Protein AF-A0A2P6RZQ3-F1 (afdb_monomer_lite)

Sequence (105 aa):
MLPHGVINAVAHAVRCPFKQCQYPNCRLVYALLLHGSRCQVRVPGGCLLCKKMWLLLYHHALSCKEDECYVPRCRDIREKMRKRLQAERDDEIHNKAAVRAAPGA

Organism: Rosa chinensis (NCBI:txid74649)

Structure (mmCIF, N/CA/C/O backbone):
data_AF-A0A2P6RZQ3-F1
#
_entry.id   AF-A0A2P6RZQ3-F1
#
loop_
_atom_site.group_PDB
_atom_site.id
_atom_site.type_symbol
_atom_site.label_atom_id
_atom_site.label_alt_id
_atom_site.label_comp_id
_atom_site.label_asym_id
_atom_site.label_entity_id
_atom_site.label_seq_id
_atom_site.pdbx_PDB_ins_code
_atom_site.Cartn_x
_atom_site.Cartn_y
_atom_site.Cartn_z
_atom_site.occupancy
_atom_site.B_iso_or_equiv
_atom_site.auth_seq_id
_atom_site.auth_comp_id
_atom_site.auth_asym_id
_atom_site.auth_atom_id
_atom_site.pdbx_PDB_model_num
ATOM 1 N N . MET A 1 1 ? -2.002 16.259 -1.731 1.00 43.56 1 MET A N 1
ATOM 2 C CA . MET A 1 1 ? -0.965 15.774 -0.798 1.00 43.56 1 MET A CA 1
ATOM 3 C C . MET A 1 1 ? -1.660 14.946 0.272 1.00 43.56 1 MET A C 1
ATOM 5 O O . MET A 1 1 ? -2.450 15.499 1.023 1.00 43.56 1 MET A O 1
ATOM 9 N N . LEU A 1 2 ? -1.501 13.621 0.265 1.00 51.94 2 LEU A N 1
ATOM 10 C CA . LEU A 1 2 ? -2.041 12.787 1.344 1.00 51.94 2 LEU A CA 1
ATOM 11 C C . LEU A 1 2 ? -1.204 13.055 2.605 1.00 51.94 2 LEU A C 1
ATOM 13 O O . LEU A 1 2 ? 0.021 12.997 2.507 1.00 51.94 2 LEU A O 1
ATOM 17 N N . PRO A 1 3 ? -1.808 13.369 3.763 1.00 59.78 3 PRO A N 1
ATOM 18 C CA . PRO A 1 3 ? -1.042 13.635 4.973 1.00 59.78 3 PRO A CA 1
ATOM 19 C C . PRO A 1 3 ? -0.204 12.403 5.339 1.00 59.78 3 PRO A C 1
ATOM 21 O O . PRO A 1 3 ? -0.732 11.291 5.395 1.00 59.78 3 PRO A O 1
ATOM 24 N N . HIS A 1 4 ? 1.097 12.595 5.591 1.00 61.22 4 HIS A N 1
ATOM 25 C CA . HIS A 1 4 ? 2.064 11.519 5.873 1.00 61.22 4 HIS A CA 1
ATOM 26 C C . HIS A 1 4 ? 1.601 10.552 6.982 1.00 61.22 4 HIS A C 1
ATOM 28 O O . HIS A 1 4 ? 1.933 9.368 6.952 1.00 61.22 4 HIS A O 1
ATOM 34 N N . GLY A 1 5 ? 0.748 11.016 7.903 1.00 67.56 5 GLY A N 1
ATOM 35 C CA . GLY A 1 5 ? 0.137 10.180 8.939 1.00 67.56 5 GLY A CA 1
ATOM 36 C C . GLY A 1 5 ? -0.709 9.007 8.418 1.00 67.56 5 GLY A C 1
ATOM 37 O O . GLY A 1 5 ? -0.855 8.015 9.124 1.00 67.56 5 GLY A O 1
ATOM 38 N N . VAL A 1 6 ? -1.245 9.063 7.191 1.00 73.19 6 VAL A N 1
ATOM 39 C CA . VAL A 1 6 ? -2.058 7.970 6.615 1.00 73.19 6 VAL A CA 1
ATOM 40 C C . VAL A 1 6 ? -1.183 6.808 6.131 1.00 73.19 6 VAL A C 1
ATOM 42 O O . VAL A 1 6 ? -1.578 5.653 6.256 1.00 73.19 6 VAL A O 1
ATOM 45 N N . ILE A 1 7 ? 0.016 7.087 5.612 1.00 75.81 7 ILE A N 1
ATOM 46 C CA . ILE A 1 7 ? 0.936 6.049 5.114 1.00 75.81 7 ILE A CA 1
ATOM 47 C C . ILE A 1 7 ? 1.514 5.246 6.288 1.00 75.81 7 ILE A C 1
ATOM 49 O O . ILE A 1 7 ? 1.570 4.018 6.230 1.00 75.81 7 ILE A O 1
ATOM 53 N N . ASN A 1 8 ? 1.847 5.915 7.396 1.00 77.69 8 ASN A N 1
ATOM 54 C CA . ASN A 1 8 ? 2.358 5.258 8.606 1.00 77.69 8 ASN A CA 1
ATOM 55 C C . ASN A 1 8 ? 1.330 4.305 9.241 1.00 77.69 8 ASN A C 1
ATOM 57 O O . ASN A 1 8 ? 1.696 3.301 9.853 1.00 77.69 8 ASN A O 1
ATOM 61 N N . ALA A 1 9 ? 0.036 4.564 9.028 1.00 85.00 9 ALA A N 1
ATOM 62 C CA . ALA A 1 9 ? -1.034 3.705 9.514 1.00 85.00 9 ALA A CA 1
ATOM 63 C C . ALA A 1 9 ? -1.128 2.357 8.776 1.00 85.00 9 ALA A C 1
ATOM 65 O O . ALA A 1 9 ? -1.787 1.460 9.289 1.00 85.00 9 ALA A O 1
ATOM 66 N N . VAL A 1 10 ? -0.476 2.168 7.619 1.00 90.75 10 VAL A N 1
ATOM 67 C CA . VAL A 1 10 ? -0.565 0.924 6.826 1.00 90.75 10 VAL A CA 1
ATOM 68 C C . VAL A 1 10 ? -0.051 -0.288 7.605 1.00 90.75 10 VAL A C 1
ATOM 70 O O . VAL A 1 10 ? -0.778 -1.267 7.757 1.00 90.75 10 VAL A O 1
ATOM 73 N N . ALA A 1 11 ? 1.163 -0.218 8.158 1.00 89.75 11 ALA A N 1
ATOM 74 C CA . ALA A 1 11 ? 1.746 -1.328 8.916 1.00 89.75 11 ALA A CA 1
ATOM 75 C C . ALA A 1 11 ? 0.995 -1.604 10.232 1.00 89.75 11 ALA A C 1
ATOM 77 O O . ALA A 1 11 ? 0.886 -2.753 10.665 1.00 89.75 11 ALA A O 1
ATOM 78 N N . HIS A 1 12 ? 0.453 -0.552 10.854 1.00 92.06 12 HIS A N 1
ATOM 79 C CA . HIS A 1 12 ? -0.361 -0.670 12.060 1.00 92.06 12 HIS A CA 1
ATOM 80 C C . HIS A 1 12 ? -1.717 -1.329 11.763 1.00 92.06 12 HIS A C 1
ATOM 82 O O . HIS A 1 12 ? -2.094 -2.297 12.422 1.00 92.06 12 HIS A O 1
ATOM 88 N N . ALA A 1 13 ? -2.441 -0.835 10.755 1.00 92.62 13 ALA A N 1
ATOM 89 C CA . ALA A 1 13 ? -3.803 -1.252 10.430 1.00 92.62 13 ALA A CA 1
ATOM 90 C C . ALA A 1 13 ? -3.912 -2.747 10.101 1.00 92.62 13 ALA A C 1
ATOM 92 O O . ALA A 1 13 ? -4.910 -3.368 10.452 1.00 92.62 13 ALA A O 1
ATOM 93 N N . VAL A 1 14 ? -2.883 -3.339 9.485 1.00 90.25 14 VAL A N 1
ATOM 94 C CA . VAL A 1 14 ? -2.845 -4.774 9.144 1.00 90.25 14 VAL A CA 1
ATOM 95 C C . VAL A 1 14 ? -2.890 -5.678 10.385 1.00 90.25 14 VAL A C 1
ATOM 97 O O . VAL A 1 14 ? -3.404 -6.789 10.305 1.00 90.25 14 VAL A O 1
ATOM 100 N N . ARG A 1 15 ? -2.382 -5.215 11.535 1.00 90.81 15 ARG A N 1
ATOM 101 C CA . ARG A 1 15 ? -2.270 -6.009 12.776 1.00 90.81 15 ARG A CA 1
ATOM 102 C C . ARG A 1 15 ? -3.151 -5.491 13.915 1.00 90.81 15 ARG A C 1
ATOM 104 O O . ARG A 1 15 ? -3.062 -5.985 15.035 1.00 90.81 15 ARG A O 1
ATOM 111 N N . CYS A 1 16 ? -3.977 -4.479 13.662 1.00 92.62 16 CYS A N 1
ATOM 112 C CA . CYS A 1 16 ? -4.738 -3.816 14.712 1.00 92.62 16 CYS A CA 1
ATOM 113 C C . CYS A 1 16 ? -6.039 -4.577 15.049 1.00 92.62 16 CYS A C 1
ATOM 115 O O . CYS A 1 16 ? -6.866 -4.766 14.161 1.00 92.62 16 CYS A O 1
ATOM 117 N N . PRO A 1 17 ? -6.297 -4.942 16.323 1.00 85.94 17 PRO A N 1
ATOM 118 C CA . PRO A 1 17 ? -7.530 -5.628 16.735 1.00 85.94 17 PRO A CA 1
ATOM 119 C C . PRO A 1 17 ? -8.731 -4.689 16.989 1.00 85.94 17 PRO A C 1
ATOM 121 O O . PRO A 1 17 ? -9.754 -5.122 17.513 1.00 85.94 17 PRO A O 1
ATOM 124 N N . PHE A 1 18 ? -8.619 -3.396 16.666 1.00 82.62 18 PHE A N 1
ATOM 125 C CA . PHE A 1 18 ? -9.640 -2.334 16.773 1.00 82.62 18 PHE A CA 1
ATOM 126 C C . PHE A 1 18 ? -10.234 -1.986 18.143 1.00 82.62 18 PHE A C 1
ATOM 128 O O . PHE A 1 18 ? -10.670 -0.842 18.276 1.00 82.62 18 PHE A O 1
ATOM 135 N N . LYS A 1 19 ? -10.238 -2.879 19.147 1.00 80.94 19 LYS A N 1
ATOM 136 C CA . LYS A 1 19 ? -11.060 -2.745 20.372 1.00 80.94 19 LYS A CA 1
ATOM 137 C C . LYS A 1 19 ? -11.009 -1.367 21.052 1.00 80.94 19 LYS A C 1
ATOM 139 O O . LYS A 1 19 ? -12.040 -0.932 21.543 1.00 80.94 19 LYS A O 1
ATOM 144 N N . GLN A 1 20 ? -9.871 -0.664 21.029 1.00 85.44 20 GLN A N 1
ATOM 145 C CA . GLN A 1 20 ? -9.740 0.737 21.474 1.00 85.44 20 GLN A CA 1
ATOM 146 C C . GLN A 1 20 ? -8.663 1.497 20.671 1.00 85.44 20 GLN A C 1
ATOM 148 O O . GLN A 1 20 ? -7.868 2.259 21.216 1.00 85.44 20 GLN A O 1
ATOM 153 N N . CYS A 1 21 ? -8.568 1.248 19.359 1.00 90.69 21 CYS A N 1
ATOM 154 C CA . CYS A 1 21 ? -7.507 1.849 18.548 1.00 90.69 21 CYS A CA 1
ATOM 155 C C . CYS A 1 21 ? -7.689 3.371 18.406 1.00 90.69 21 CYS A C 1
ATOM 157 O O . CYS A 1 21 ? -8.670 3.830 17.817 1.00 90.69 21 CYS A O 1
ATOM 159 N N . GLN A 1 22 ? -6.703 4.130 18.893 1.00 89.75 22 GLN A N 1
ATOM 160 C CA . GLN A 1 22 ? -6.611 5.590 18.748 1.00 89.75 22 GLN A CA 1
ATOM 161 C C . GLN A 1 22 ? -5.605 6.015 17.668 1.00 89.75 22 GLN A C 1
ATOM 163 O O . GLN A 1 22 ? -5.390 7.205 17.449 1.00 89.75 22 GLN A O 1
ATOM 168 N N . TYR A 1 23 ? -4.983 5.055 16.975 1.00 87.81 23 TYR A N 1
ATOM 169 C CA . TYR A 1 23 ? -4.000 5.360 15.945 1.00 87.81 23 TYR A CA 1
ATOM 170 C C . TYR A 1 23 ? -4.679 6.109 14.782 1.00 87.81 23 TYR A C 1
ATOM 172 O O . TYR A 1 23 ? -5.647 5.586 14.205 1.00 87.81 23 TYR A O 1
ATOM 180 N N . PRO A 1 24 ? -4.195 7.310 14.406 1.00 87.69 24 PRO A N 1
ATOM 181 C CA . PRO A 1 24 ? -4.821 8.118 13.368 1.00 87.69 24 PRO A CA 1
ATOM 182 C C . PRO A 1 24 ? -4.991 7.337 12.066 1.00 87.69 24 PRO A C 1
ATOM 184 O O . PRO A 1 24 ? -4.074 6.669 11.598 1.00 87.69 24 PRO A O 1
ATOM 187 N N . ASN A 1 25 ? -6.171 7.427 11.455 1.00 89.38 25 ASN A N 1
ATOM 188 C CA . ASN A 1 25 ? -6.491 6.785 10.174 1.00 89.38 25 ASN A CA 1
ATOM 189 C C . ASN A 1 25 ? -6.447 5.243 10.150 1.00 89.38 25 ASN A C 1
ATOM 191 O O . ASN A 1 25 ? -6.686 4.672 9.088 1.00 89.38 25 ASN A O 1
ATOM 195 N N . CYS A 1 26 ? -6.231 4.546 11.275 1.00 91.88 26 CYS A N 1
ATOM 196 C CA . CYS A 1 26 ? -6.160 3.078 11.306 1.00 91.88 26 CYS A CA 1
ATOM 197 C C . CYS A 1 26 ? -7.404 2.411 10.693 1.00 91.88 26 CYS A C 1
ATOM 199 O O . CYS A 1 26 ? -7.287 1.609 9.767 1.00 91.88 26 CYS A O 1
ATOM 201 N N . ARG A 1 27 ? -8.605 2.807 11.139 1.00 91.25 27 ARG A N 1
ATOM 202 C CA . ARG A 1 27 ? -9.877 2.282 10.607 1.00 91.25 27 ARG A CA 1
ATOM 203 C C . ARG A 1 27 ? -10.046 2.549 9.112 1.00 91.25 27 ARG A C 1
ATOM 205 O O . ARG A 1 27 ? -10.470 1.664 8.375 1.00 91.25 27 ARG A O 1
ATOM 212 N N . LEU A 1 28 ? -9.691 3.755 8.666 1.00 91.69 28 LEU A N 1
ATOM 213 C CA . LEU A 1 28 ? -9.786 4.150 7.261 1.00 91.69 28 LEU A CA 1
ATOM 214 C C . LEU A 1 28 ? -8.861 3.298 6.384 1.00 91.69 28 LEU A C 1
ATOM 216 O O . LEU A 1 28 ? -9.284 2.776 5.355 1.00 91.69 28 LEU A O 1
ATOM 220 N N . VAL A 1 29 ? -7.603 3.143 6.798 1.00 93.31 29 VAL A N 1
ATOM 221 C CA . VAL A 1 29 ? -6.611 2.364 6.053 1.00 93.31 29 VAL A CA 1
ATOM 222 C C . VAL A 1 29 ? -6.973 0.884 6.046 1.00 93.31 29 VAL A C 1
ATOM 224 O O . VAL A 1 29 ? -6.922 0.259 4.988 1.00 93.31 29 VAL A O 1
ATOM 227 N N . TYR A 1 30 ? -7.431 0.334 7.172 1.00 93.38 30 TYR A N 1
ATOM 228 C CA . TYR A 1 30 ? -7.934 -1.036 7.214 1.00 93.38 30 TYR A CA 1
ATOM 229 C C . TYR A 1 30 ? -9.105 -1.252 6.251 1.00 93.38 30 TYR A C 1
ATOM 231 O O . TYR A 1 30 ? -9.105 -2.221 5.495 1.00 93.38 30 TYR A O 1
ATOM 239 N N . ALA A 1 31 ? -10.069 -0.326 6.215 1.00 93.19 31 ALA A N 1
ATOM 240 C CA . ALA A 1 31 ? -11.198 -0.407 5.293 1.00 93.19 31 ALA A CA 1
ATOM 241 C C . ALA A 1 31 ? -10.750 -0.408 3.820 1.00 93.19 31 ALA A C 1
ATOM 243 O O . ALA A 1 31 ? -11.295 -1.164 3.017 1.00 93.19 31 ALA A O 1
ATOM 244 N N . LEU A 1 32 ? -9.731 0.381 3.459 1.00 93.44 32 LEU A N 1
ATOM 245 C CA . LEU A 1 32 ? -9.155 0.381 2.108 1.00 93.44 32 LEU A CA 1
ATOM 246 C C . LEU A 1 32 ? -8.473 -0.951 1.765 1.00 93.44 32 LEU A C 1
ATOM 248 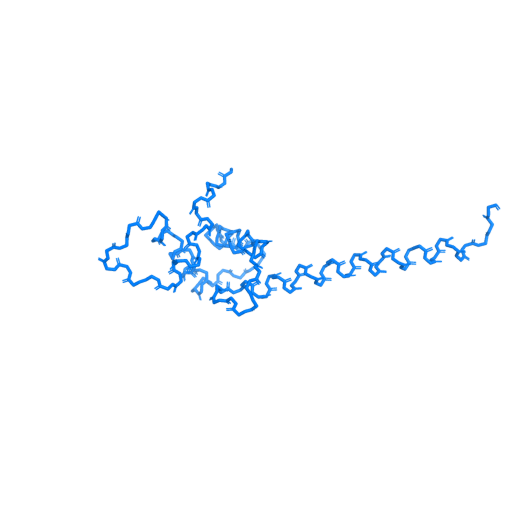O O . LEU A 1 32 ? -8.666 -1.461 0.661 1.00 93.44 32 LEU A O 1
ATOM 252 N N . LEU A 1 33 ? -7.716 -1.528 2.703 1.00 92.31 33 LEU A N 1
ATOM 253 C CA . LEU A 1 33 ? -7.058 -2.828 2.529 1.00 92.31 33 LEU A CA 1
ATOM 254 C C . LEU A 1 33 ? -8.079 -3.964 2.375 1.00 92.31 33 LEU A C 1
ATOM 256 O O . LEU A 1 33 ? -7.964 -4.786 1.465 1.00 92.31 33 LEU A O 1
ATOM 260 N N . LEU A 1 34 ? -9.111 -3.979 3.223 1.00 92.56 34 LEU A N 1
ATOM 261 C CA . LEU A 1 34 ? -10.203 -4.949 3.152 1.00 92.56 34 LEU A CA 1
ATOM 262 C C . LEU A 1 34 ? -11.012 -4.799 1.860 1.00 92.56 34 LEU A C 1
ATOM 264 O O . LEU A 1 34 ? -11.427 -5.789 1.262 1.00 92.56 34 LEU A O 1
ATOM 268 N N . HIS A 1 35 ? -11.232 -3.562 1.412 1.00 9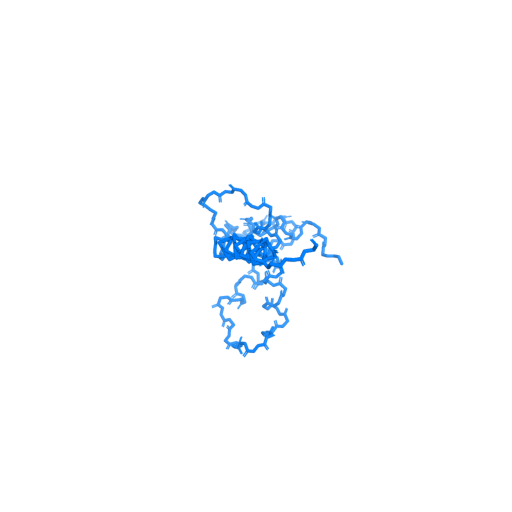3.62 35 HIS A N 1
ATOM 269 C CA . HIS A 1 35 ? -11.868 -3.314 0.130 1.00 93.62 35 HIS A CA 1
ATOM 270 C C . HIS A 1 35 ? -11.055 -3.946 -1.001 1.00 93.62 35 HIS A C 1
ATOM 272 O O . HIS A 1 35 ? -11.610 -4.710 -1.783 1.00 93.62 35 HIS A O 1
ATOM 278 N N . GLY A 1 36 ? -9.749 -3.681 -1.079 1.00 89.81 36 GLY A N 1
ATOM 279 C CA . GLY A 1 36 ? -8.918 -4.214 -2.157 1.00 89.81 36 GLY A CA 1
ATOM 280 C C . GLY A 1 36 ? -8.846 -5.740 -2.209 1.00 89.81 36 GLY A C 1
ATOM 281 O O . GLY A 1 36 ? -8.723 -6.281 -3.303 1.00 89.81 36 GLY A O 1
ATOM 282 N N . SER A 1 37 ? -8.977 -6.438 -1.074 1.00 88.69 37 SER A N 1
ATOM 283 C CA . SER A 1 37 ? -9.007 -7.910 -1.053 1.00 88.69 37 SER A CA 1
ATOM 284 C C . SER A 1 37 ? -10.330 -8.508 -1.542 1.00 88.69 37 SER A C 1
ATOM 286 O O . SER A 1 37 ? -10.349 -9.649 -1.997 1.00 88.69 37 SER A O 1
ATOM 288 N N . ARG A 1 38 ? -11.430 -7.748 -1.472 1.00 91.31 38 ARG A N 1
ATOM 289 C CA . ARG A 1 38 ? -12.780 -8.191 -1.869 1.00 91.31 38 ARG A CA 1
ATOM 290 C C . ARG A 1 38 ? -13.270 -7.567 -3.174 1.00 91.31 38 ARG A C 1
ATOM 292 O O . ARG A 1 38 ? -14.278 -8.004 -3.725 1.00 91.31 38 ARG A O 1
ATOM 299 N N . CYS A 1 39 ? -12.602 -6.524 -3.655 1.00 91.31 39 CYS A N 1
ATOM 300 C CA . CYS A 1 39 ? -13.036 -5.766 -4.815 1.00 91.31 39 CYS A CA 1
ATOM 301 C C . CYS A 1 39 ? -12.841 -6.574 -6.100 1.00 91.31 39 CYS A C 1
ATOM 303 O O . CYS A 1 39 ? -11.728 -6.954 -6.454 1.00 91.31 39 CYS A O 1
ATOM 305 N N . GLN A 1 40 ? -13.938 -6.794 -6.824 1.00 89.25 40 GLN A N 1
ATOM 306 C CA . GLN A 1 40 ? -13.953 -7.563 -8.072 1.00 89.25 40 GLN A CA 1
ATOM 307 C C . GLN A 1 40 ? -13.793 -6.690 -9.322 1.00 89.25 40 GLN A C 1
ATOM 309 O O . GLN A 1 40 ? -13.818 -7.206 -10.437 1.00 89.25 40 GLN A O 1
ATOM 314 N N . VAL A 1 41 ? -13.633 -5.371 -9.162 1.00 87.38 41 VAL A N 1
ATOM 315 C CA . VAL A 1 41 ? -13.434 -4.452 -10.288 1.00 87.38 41 VAL A CA 1
ATOM 316 C C . VAL A 1 41 ? -12.050 -4.708 -10.889 1.00 87.38 41 VAL A C 1
ATOM 318 O O . VAL A 1 41 ? -11.033 -4.219 -10.391 1.00 87.38 41 VAL A O 1
ATOM 321 N N . ARG A 1 42 ? -12.018 -5.518 -11.950 1.00 61.75 42 ARG A N 1
ATOM 322 C CA . ARG A 1 42 ? -10.819 -5.877 -12.716 1.00 61.75 42 ARG A CA 1
ATOM 323 C C . ARG A 1 42 ? -10.510 -4.745 -13.716 1.00 61.75 42 ARG A C 1
ATOM 325 O O . ARG A 1 42 ? -11.419 -4.282 -14.382 1.00 61.75 42 ARG A O 1
ATOM 332 N N . VAL A 1 43 ? -9.254 -4.276 -13.711 1.00 49.19 43 VAL A N 1
ATOM 333 C CA . VAL A 1 43 ? -8.514 -3.377 -14.651 1.00 49.19 43 VAL A CA 1
ATOM 334 C C . VAL A 1 43 ? -9.154 -2.990 -16.014 1.00 49.19 43 VAL A C 1
ATOM 336 O O . VAL A 1 43 ? -9.894 -3.787 -16.570 1.00 49.19 43 VAL A O 1
ATOM 339 N N . PRO A 1 44 ? -8.777 -1.846 -16.644 1.00 60.59 44 PRO A N 1
ATOM 340 C CA . PRO A 1 44 ? -7.730 -0.896 -16.264 1.00 60.59 44 PRO A CA 1
ATOM 341 C C . PRO A 1 44 ? -8.291 0.319 -15.514 1.00 60.59 44 PRO A C 1
ATOM 343 O O . PRO A 1 44 ? -9.370 0.828 -15.787 1.00 60.59 44 PRO A O 1
ATOM 346 N N . GLY A 1 45 ? -7.536 0.778 -14.517 1.00 67.19 45 GLY A N 1
ATOM 347 C CA . GLY A 1 45 ? -7.902 1.896 -13.648 1.00 67.19 45 GLY A CA 1
ATOM 348 C C . GLY A 1 45 ? -8.411 1.461 -12.275 1.00 67.19 45 GLY A C 1
ATOM 349 O O . GLY A 1 45 ? -8.026 2.074 -11.287 1.00 67.19 45 GLY A O 1
ATOM 350 N N . GLY A 1 46 ? -9.199 0.389 -12.170 1.00 80.44 46 GLY A N 1
ATOM 351 C CA . GLY A 1 46 ? -9.799 -0.023 -10.894 1.00 80.44 46 GLY A CA 1
ATOM 352 C C . GLY A 1 46 ? -10.738 1.042 -10.301 1.00 80.44 46 GLY A C 1
ATOM 353 O O . GLY A 1 46 ? -10.859 2.161 -10.808 1.00 80.44 46 GLY A O 1
ATOM 354 N N . CYS A 1 47 ? -11.428 0.714 -9.207 1.00 92.50 47 CYS A N 1
ATOM 355 C CA . CYS A 1 47 ? -12.288 1.694 -8.541 1.00 92.50 47 CYS A CA 1
ATOM 356 C C . CYS A 1 47 ? -11.467 2.725 -7.733 1.00 92.50 47 CYS A C 1
ATOM 358 O O . CYS A 1 47 ? -10.286 2.520 -7.431 1.00 92.50 47 CYS A O 1
ATOM 360 N N . LEU A 1 48 ? -12.102 3.831 -7.329 1.00 91.69 48 LEU A N 1
ATOM 361 C CA . LEU A 1 48 ? -11.444 4.913 -6.583 1.00 91.69 48 LEU A CA 1
ATOM 362 C C . LEU A 1 48 ? -10.823 4.452 -5.252 1.00 91.69 48 LEU A C 1
ATOM 364 O O . LEU A 1 48 ? -9.764 4.948 -4.869 1.00 91.69 48 LEU A O 1
ATOM 368 N N . LEU A 1 49 ? -11.447 3.499 -4.555 1.00 92.69 49 LEU A N 1
ATOM 369 C CA . LEU A 1 49 ? -10.927 2.970 -3.290 1.00 92.69 49 LEU A CA 1
ATOM 370 C C . LEU A 1 49 ? -9.687 2.101 -3.515 1.00 92.69 49 LEU A C 1
ATOM 372 O O . LEU A 1 49 ? -8.684 2.289 -2.828 1.00 92.69 49 LEU A O 1
ATOM 376 N N . CYS A 1 50 ? -9.704 1.234 -4.533 1.00 92.19 50 CYS A N 1
ATOM 377 C CA . CYS A 1 50 ? -8.520 0.485 -4.951 1.00 92.19 50 CYS A CA 1
ATOM 378 C C . CYS A 1 50 ? -7.369 1.424 -5.319 1.00 92.19 50 CYS A C 1
ATOM 380 O O . CYS A 1 50 ? -6.252 1.203 -4.866 1.00 92.19 50 CYS A O 1
ATOM 382 N N . LYS A 1 51 ? -7.624 2.500 -6.077 1.00 91.06 51 LYS A N 1
ATOM 383 C CA . LYS A 1 51 ? -6.595 3.501 -6.416 1.00 91.06 51 LYS A CA 1
ATOM 384 C C . LYS A 1 51 ? -5.964 4.118 -5.162 1.00 91.06 51 LYS A C 1
ATOM 386 O O . LYS A 1 51 ? -4.741 4.186 -5.068 1.00 91.06 51 LYS A O 1
ATOM 391 N N . LYS A 1 52 ? -6.780 4.515 -4.177 1.00 91.50 52 LYS A N 1
ATOM 392 C CA . LYS A 1 52 ? -6.295 5.054 -2.893 1.00 91.50 52 LYS A CA 1
ATOM 393 C C . LYS A 1 52 ? -5.480 4.024 -2.109 1.00 91.50 52 LYS A C 1
ATOM 395 O O . LYS A 1 52 ? -4.407 4.355 -1.616 1.00 91.50 52 LYS A O 1
ATOM 400 N N . MET A 1 53 ? -5.957 2.782 -2.026 1.00 92.50 53 MET A N 1
ATOM 401 C CA . MET A 1 53 ? -5.231 1.688 -1.379 1.00 92.50 53 MET A CA 1
ATOM 402 C C . MET A 1 53 ? -3.869 1.456 -2.044 1.00 92.50 53 MET A C 1
ATOM 404 O O . MET A 1 53 ? -2.850 1.429 -1.358 1.00 92.50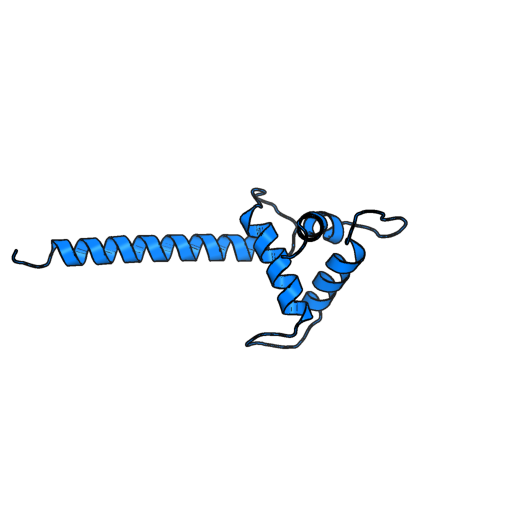 53 MET A O 1
ATOM 408 N N . TRP A 1 54 ? -3.836 1.321 -3.373 1.00 92.06 54 TRP A N 1
ATOM 409 C CA . TRP A 1 54 ? -2.597 1.099 -4.119 1.00 92.06 54 TRP A CA 1
ATOM 410 C C . TRP A 1 54 ? -1.596 2.232 -3.922 1.00 92.06 54 TRP A C 1
ATOM 412 O O . TRP A 1 54 ? -0.413 1.954 -3.759 1.00 92.06 54 TRP A O 1
ATOM 422 N N . LEU A 1 55 ? -2.059 3.483 -3.873 1.00 91.62 55 LEU A N 1
ATOM 423 C CA . LEU A 1 55 ? -1.201 4.632 -3.599 1.00 91.62 55 LEU A CA 1
ATOM 424 C C . LEU A 1 55 ? -0.548 4.538 -2.210 1.00 91.62 55 LEU A C 1
ATOM 426 O O . LEU A 1 55 ? 0.656 4.746 -2.083 1.00 91.62 55 LEU A O 1
ATOM 430 N N . LEU A 1 56 ? -1.312 4.163 -1.179 1.00 92.75 56 LEU A N 1
ATOM 431 C CA . LEU A 1 56 ? -0.777 3.960 0.172 1.00 92.75 56 LEU A CA 1
ATOM 432 C C . LEU A 1 56 ? 0.260 2.830 0.219 1.00 92.75 56 LEU A C 1
ATOM 434 O O . LEU A 1 56 ? 1.333 3.004 0.795 1.00 92.75 56 LEU A O 1
ATOM 438 N N . LEU A 1 57 ? -0.037 1.694 -0.420 1.00 93.81 57 LEU A N 1
ATOM 439 C CA . LEU A 1 57 ? 0.880 0.555 -0.500 1.00 93.81 57 LEU A CA 1
ATOM 440 C C . LEU A 1 57 ? 2.159 0.901 -1.272 1.00 93.81 57 LEU A C 1
ATOM 442 O O . LEU A 1 57 ? 3.245 0.488 -0.871 1.00 93.81 57 LEU A O 1
ATOM 446 N N . TYR A 1 58 ? 2.040 1.680 -2.349 1.00 93.44 58 TYR A N 1
ATOM 447 C CA . TYR A 1 58 ? 3.174 2.150 -3.138 1.00 93.44 58 TYR A CA 1
ATOM 448 C C . TYR A 1 58 ? 4.095 3.051 -2.314 1.00 93.44 58 TYR A C 1
ATOM 450 O O . TYR A 1 58 ? 5.296 2.804 -2.252 1.00 93.44 58 TYR A O 1
ATOM 458 N N . HIS A 1 59 ? 3.537 4.047 -1.620 1.00 93.31 59 HIS A N 1
ATOM 459 C CA . HIS A 1 59 ? 4.326 4.917 -0.750 1.00 93.31 59 HIS A CA 1
ATOM 460 C C . HIS A 1 59 ? 4.986 4.160 0.402 1.00 93.31 59 HIS A C 1
ATOM 462 O O . HIS A 1 59 ? 6.149 4.411 0.700 1.00 93.31 59 HIS A O 1
ATOM 468 N N . HIS A 1 60 ? 4.283 3.207 1.016 1.00 94.06 60 HIS A N 1
ATOM 469 C CA . HIS A 1 60 ? 4.895 2.338 2.014 1.00 94.06 60 HIS A CA 1
ATOM 470 C C . HIS A 1 60 ? 6.089 1.568 1.423 1.00 94.06 60 HIS A C 1
ATOM 472 O O . HIS A 1 60 ? 7.172 1.586 1.999 1.00 94.06 60 HIS A O 1
ATOM 478 N N . ALA A 1 61 ? 5.917 0.941 0.255 1.00 94.44 61 ALA A N 1
ATOM 479 C CA . ALA A 1 61 ? 6.965 0.168 -0.407 1.00 94.44 61 ALA A CA 1
ATOM 480 C C . ALA A 1 61 ? 8.211 1.004 -0.753 1.00 94.44 61 ALA A C 1
ATOM 482 O O . ALA A 1 61 ? 9.318 0.486 -0.631 1.00 94.44 61 ALA A O 1
ATOM 483 N N . LEU A 1 62 ? 8.047 2.282 -1.123 1.00 92.19 62 LEU A N 1
ATOM 484 C CA . LEU A 1 62 ? 9.165 3.196 -1.398 1.00 92.19 62 LEU A CA 1
ATOM 485 C C . LEU A 1 62 ? 10.090 3.401 -0.189 1.00 92.19 62 LEU A C 1
ATOM 487 O O . LEU A 1 62 ? 11.293 3.574 -0.360 1.00 92.19 62 LEU A O 1
ATOM 491 N N . SER A 1 63 ? 9.540 3.405 1.026 1.00 91.44 63 SER A N 1
ATOM 492 C CA . SER A 1 63 ? 10.304 3.643 2.259 1.00 91.44 63 SER A CA 1
ATOM 493 C C . SER A 1 63 ? 10.577 2.365 3.062 1.00 91.44 63 SER A C 1
ATOM 495 O O . SER A 1 63 ? 11.337 2.398 4.029 1.00 91.44 63 SER A O 1
ATOM 497 N N . CYS A 1 64 ? 9.966 1.238 2.685 1.00 92.88 64 CYS A N 1
ATOM 498 C CA . CYS A 1 64 ? 10.052 -0.021 3.415 1.00 92.88 64 CYS A CA 1
ATOM 499 C C . CYS A 1 64 ? 11.378 -0.753 3.157 1.00 92.88 64 CYS A C 1
ATOM 501 O O . CYS A 1 64 ? 11.651 -1.226 2.049 1.00 92.88 64 CYS A O 1
ATOM 503 N N . LYS A 1 65 ? 12.159 -0.926 4.229 1.00 90.19 65 LYS A N 1
ATOM 504 C CA . LYS A 1 65 ? 13.436 -1.659 4.240 1.00 90.19 65 LYS A CA 1
ATOM 505 C C . LYS A 1 65 ? 13.356 -3.032 4.920 1.00 90.19 65 LYS A C 1
ATOM 507 O O . LYS A 1 65 ? 14.363 -3.713 5.007 1.00 90.19 65 LYS A O 1
ATOM 512 N N . GLU A 1 66 ? 12.181 -3.437 5.403 1.00 91.62 66 GLU A N 1
ATOM 513 C CA . GLU A 1 66 ? 11.991 -4.745 6.045 1.00 91.62 66 GLU 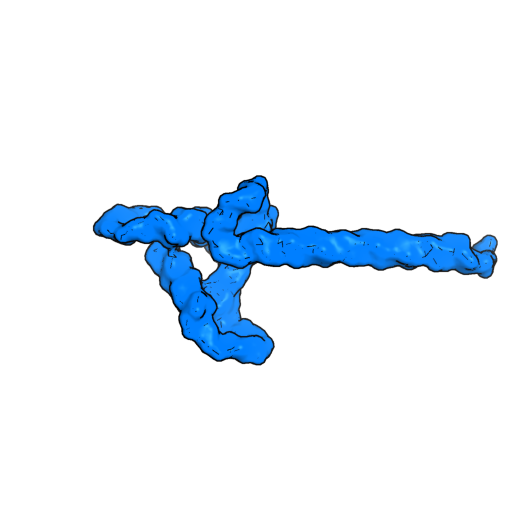A CA 1
ATOM 514 C C . GLU A 1 66 ? 12.010 -5.859 4.996 1.00 91.62 66 GLU A C 1
ATOM 516 O O . GLU A 1 66 ? 11.221 -5.820 4.048 1.00 91.62 66 GLU A O 1
ATOM 521 N N . ASP A 1 67 ? 12.865 -6.866 5.146 1.00 88.00 67 ASP A N 1
ATOM 522 C CA . ASP A 1 67 ? 12.895 -8.003 4.218 1.00 88.00 67 ASP A CA 1
ATOM 523 C C . ASP A 1 67 ? 11.597 -8.821 4.303 1.00 88.00 67 ASP A C 1
ATOM 525 O O . ASP A 1 67 ? 10.925 -9.042 3.290 1.00 88.00 67 ASP A O 1
ATOM 529 N N . GLU A 1 68 ? 11.165 -9.140 5.525 1.00 90.62 68 GLU A N 1
ATOM 530 C CA . GLU A 1 68 ? 9.928 -9.869 5.826 1.00 90.62 68 GLU A CA 1
ATOM 531 C C . GLU A 1 68 ? 8.770 -8.929 6.198 1.00 90.62 68 GLU A C 1
ATOM 533 O O . GLU A 1 68 ? 8.176 -9.003 7.273 1.00 90.62 68 GLU A O 1
ATOM 538 N N . CYS A 1 69 ? 8.433 -8.009 5.293 1.00 93.19 69 CYS A N 1
ATOM 539 C CA . CYS A 1 69 ? 7.332 -7.078 5.529 1.00 93.19 69 CYS A CA 1
ATOM 540 C C . CYS A 1 69 ? 5.956 -7.766 5.433 1.00 93.19 69 CYS A C 1
ATOM 542 O O . CYS A 1 69 ? 5.581 -8.301 4.388 1.00 93.19 69 CYS A O 1
ATOM 544 N N . TYR A 1 70 ? 5.159 -7.656 6.497 1.00 91.62 70 TYR A N 1
ATOM 545 C CA . TYR A 1 70 ? 3.800 -8.219 6.602 1.00 91.62 70 TYR A CA 1
ATOM 546 C C . TYR A 1 70 ? 2.734 -7.418 5.839 1.00 91.62 70 TYR A C 1
ATOM 548 O O . TYR A 1 70 ? 1.582 -7.844 5.746 1.00 91.62 70 TYR A O 1
ATOM 556 N N . VAL A 1 71 ? 3.073 -6.225 5.340 1.00 92.81 71 VAL A N 1
ATOM 557 C CA . VAL A 1 71 ? 2.121 -5.383 4.612 1.00 92.81 71 VAL A CA 1
ATOM 558 C C . VAL A 1 71 ? 1.774 -6.056 3.280 1.00 92.81 71 VAL A C 1
ATOM 560 O O . VAL A 1 71 ? 2.674 -6.306 2.469 1.00 92.81 71 VAL A O 1
ATOM 563 N N . PRO A 1 72 ? 0.481 -6.314 3.002 1.00 91.44 72 PRO A N 1
ATOM 564 C CA . PRO A 1 72 ? 0.064 -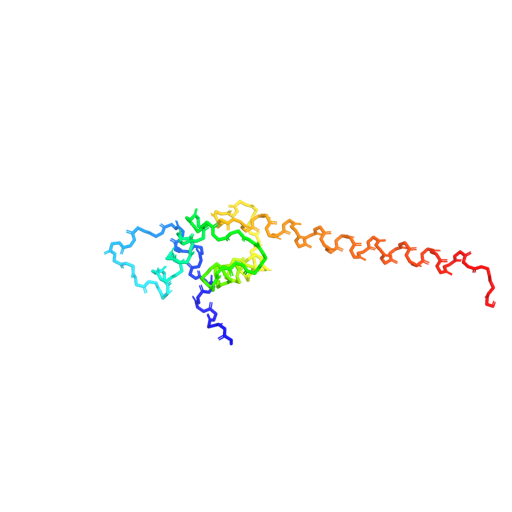6.957 1.765 1.00 91.44 72 PRO A CA 1
ATOM 565 C C . PRO A 1 72 ? 0.636 -6.241 0.543 1.00 91.44 72 PRO A C 1
ATOM 567 O O . PRO A 1 72 ? 0.594 -5.015 0.456 1.00 91.44 72 PRO A O 1
ATOM 570 N N . ARG A 1 73 ? 1.147 -7.009 -0.425 1.00 92.62 73 ARG A N 1
ATOM 571 C CA . ARG A 1 73 ? 1.692 -6.510 -1.704 1.00 92.62 73 ARG A CA 1
ATOM 572 C C . ARG A 1 73 ? 2.954 -5.649 -1.604 1.00 92.62 73 ARG A C 1
ATOM 574 O O . ARG A 1 73 ? 3.501 -5.318 -2.652 1.00 92.62 73 ARG A O 1
ATOM 581 N N . CYS A 1 74 ? 3.455 -5.317 -0.411 1.00 95.19 74 CYS A N 1
ATOM 582 C CA . CYS A 1 74 ? 4.679 -4.524 -0.261 1.00 95.19 74 CYS A CA 1
ATOM 583 C C . CYS A 1 74 ? 5.864 -5.184 -0.984 1.00 95.19 74 CYS A C 1
ATOM 585 O O . CYS A 1 74 ? 6.528 -4.549 -1.805 1.00 95.19 74 CYS A O 1
ATOM 587 N N . ARG A 1 75 ? 6.081 -6.486 -0.751 1.00 95.00 75 ARG A N 1
ATOM 588 C CA . ARG A 1 75 ? 7.139 -7.266 -1.412 1.00 95.00 75 ARG A CA 1
ATOM 589 C C . ARG A 1 75 ? 7.011 -7.237 -2.938 1.00 95.00 75 ARG A C 1
ATOM 591 O O . ARG A 1 75 ? 7.976 -6.872 -3.605 1.00 95.00 75 ARG A O 1
ATOM 598 N N . ASP A 1 76 ? 5.820 -7.523 -3.463 1.00 94.12 76 ASP A N 1
ATOM 599 C CA . ASP A 1 76 ? 5.545 -7.525 -4.907 1.00 94.12 76 ASP A CA 1
ATOM 600 C C . ASP A 1 76 ? 5.830 -6.158 -5.547 1.00 94.12 76 ASP A C 1
ATOM 602 O O . ASP A 1 76 ? 6.392 -6.071 -6.639 1.00 94.12 76 ASP A O 1
ATOM 606 N N . ILE A 1 77 ? 5.430 -5.071 -4.879 1.00 95.06 77 ILE A N 1
ATOM 607 C CA . ILE A 1 77 ? 5.641 -3.703 -5.363 1.00 95.06 77 ILE A CA 1
ATOM 608 C C . ILE A 1 77 ? 7.138 -3.375 -5.386 1.00 95.06 77 ILE A C 1
ATOM 610 O O . ILE A 1 77 ? 7.636 -2.920 -6.416 1.00 95.06 77 ILE A O 1
ATOM 614 N N . ARG A 1 78 ? 7.869 -3.655 -4.299 1.00 95.44 78 ARG A N 1
ATOM 615 C CA . ARG A 1 78 ? 9.322 -3.417 -4.229 1.00 95.44 78 ARG A CA 1
ATOM 616 C C . ARG A 1 78 ? 10.091 -4.225 -5.265 1.00 95.44 78 ARG A C 1
ATOM 618 O O . ARG A 1 78 ? 11.047 -3.733 -5.853 1.00 95.44 78 ARG A O 1
ATOM 625 N N . GLU A 1 79 ? 9.699 -5.473 -5.497 1.00 95.06 79 GLU A N 1
ATOM 626 C CA . GLU A 1 79 ? 10.308 -6.295 -6.540 1.00 95.06 79 GLU A CA 1
ATOM 627 C C . GLU A 1 79 ? 10.058 -5.710 -7.934 1.00 95.06 79 GLU A C 1
ATOM 629 O O . GLU A 1 79 ? 10.993 -5.591 -8.721 1.00 95.06 79 GLU A O 1
ATOM 634 N N . LYS A 1 80 ? 8.830 -5.262 -8.225 1.00 95.00 80 LYS A N 1
ATOM 635 C CA . LYS A 1 80 ? 8.519 -4.584 -9.492 1.00 95.00 80 LYS A CA 1
ATOM 636 C C . LYS A 1 80 ? 9.328 -3.302 -9.686 1.00 95.00 80 LYS A C 1
ATOM 638 O O . LYS A 1 80 ? 9.788 -3.063 -10.795 1.00 95.00 80 LYS A O 1
ATOM 643 N N . MET A 1 81 ? 9.514 -2.497 -8.638 1.00 94.25 81 MET A N 1
ATOM 644 C CA . MET A 1 81 ? 10.366 -1.301 -8.691 1.00 94.25 81 MET A CA 1
ATOM 645 C C . MET A 1 81 ? 11.819 -1.665 -9.013 1.00 94.25 81 MET A C 1
ATOM 647 O O . MET A 1 81 ? 12.403 -1.088 -9.923 1.00 94.25 81 MET A O 1
ATOM 651 N N . ARG A 1 82 ? 12.377 -2.669 -8.323 1.00 93.69 82 ARG A N 1
ATOM 652 C CA . ARG A 1 82 ? 13.744 -3.151 -8.576 1.00 93.69 82 ARG A CA 1
ATOM 653 C C . ARG A 1 82 ? 13.919 -3.662 -10.004 1.00 93.69 82 ARG A C 1
ATOM 655 O O . ARG A 1 82 ? 14.895 -3.309 -10.650 1.00 93.69 82 ARG A O 1
ATOM 662 N N . LYS A 1 83 ? 12.957 -4.442 -10.509 1.00 96.00 83 LYS A N 1
ATOM 663 C CA . LYS A 1 83 ? 12.975 -4.939 -11.893 1.00 96.00 83 LYS A CA 1
ATOM 664 C C . LYS A 1 83 ? 12.919 -3.806 -12.918 1.00 96.00 83 LYS A C 1
ATOM 666 O O . LYS A 1 83 ? 13.633 -3.881 -13.906 1.00 96.00 83 LYS A O 1
ATOM 671 N N . ARG A 1 84 ? 12.116 -2.760 -12.679 1.00 94.25 84 ARG A N 1
ATOM 672 C CA . ARG A 1 84 ? 12.073 -1.571 -13.552 1.00 94.25 84 ARG A CA 1
ATOM 673 C C . ARG A 1 84 ? 13.417 -0.858 -13.599 1.00 94.25 84 ARG A C 1
ATOM 675 O O . ARG A 1 84 ? 13.924 -0.631 -14.685 1.00 94.25 84 ARG A O 1
ATOM 682 N N . LEU A 1 85 ? 14.015 -0.596 -12.437 1.00 93.31 85 LEU A N 1
ATOM 683 C CA . LEU A 1 85 ? 15.319 0.059 -12.370 1.00 93.31 85 LEU A CA 1
ATOM 684 C C . LEU A 1 85 ? 16.418 -0.776 -13.041 1.00 93.31 85 LEU A C 1
ATOM 686 O O . LEU A 1 85 ? 17.308 -0.229 -13.681 1.00 93.31 85 LEU A O 1
ATOM 690 N N . GLN A 1 86 ? 16.370 -2.103 -12.897 1.00 94.56 86 GLN A N 1
ATOM 691 C CA . GLN A 1 86 ? 17.320 -2.981 -13.574 1.00 94.56 86 GLN A CA 1
ATOM 692 C C . GLN A 1 86 ? 17.146 -2.923 -15.096 1.00 94.56 86 GLN A C 1
ATOM 694 O O . GLN A 1 86 ? 18.134 -2.733 -15.792 1.00 94.56 86 GLN A O 1
ATOM 699 N N . ALA A 1 87 ? 15.906 -2.994 -15.591 1.00 94.75 87 ALA A N 1
ATOM 700 C CA . ALA A 1 87 ? 15.620 -2.872 -17.019 1.00 94.75 87 ALA A CA 1
ATOM 701 C C . ALA A 1 87 ? 16.098 -1.525 -17.589 1.00 94.75 87 ALA A C 1
ATOM 703 O O . ALA A 1 87 ? 16.781 -1.506 -18.602 1.00 94.75 87 ALA A O 1
ATOM 704 N N . GLU A 1 88 ? 15.839 -0.414 -16.890 1.00 93.81 88 GLU A N 1
ATOM 705 C CA . GLU A 1 88 ? 16.307 0.922 -17.292 1.00 93.81 88 GLU A CA 1
ATOM 706 C C . GLU A 1 88 ? 17.841 0.996 -17.400 1.00 93.81 88 GLU A C 1
ATOM 708 O O . GLU A 1 88 ? 18.375 1.594 -18.334 1.00 93.81 88 GLU A O 1
ATOM 713 N N . ARG A 1 89 ? 18.566 0.360 -16.469 1.00 93.25 89 ARG A N 1
ATOM 714 C CA . ARG A 1 89 ? 20.036 0.292 -16.506 1.00 93.25 89 ARG A CA 1
ATOM 715 C C . ARG A 1 89 ? 20.546 -0.585 -17.645 1.00 93.25 89 ARG A C 1
ATOM 717 O O . ARG A 1 89 ? 21.542 -0.232 -18.274 1.00 93.25 89 ARG A O 1
ATOM 724 N N . ASP A 1 90 ? 19.895 -1.716 -17.890 1.00 92.25 90 ASP A N 1
ATOM 725 C CA . ASP A 1 90 ? 20.268 -2.639 -18.962 1.00 92.25 90 ASP A CA 1
ATOM 726 C C . ASP A 1 90 ? 20.044 -1.986 -20.338 1.00 92.25 90 ASP A C 1
ATOM 728 O O . ASP A 1 90 ? 20.929 -2.043 -21.196 1.00 92.25 90 ASP A O 1
ATOM 732 N N . ASP A 1 91 ? 18.930 -1.267 -20.503 1.00 92.38 91 ASP A N 1
ATOM 733 C CA . ASP A 1 91 ? 18.629 -0.462 -21.691 1.00 92.38 91 ASP A CA 1
ATOM 734 C C . ASP A 1 91 ? 19.682 0.640 -21.899 1.00 92.38 91 ASP A C 1
ATOM 736 O O . ASP A 1 91 ? 20.181 0.837 -23.009 1.00 92.38 91 ASP A O 1
ATOM 740 N N . GLU A 1 92 ? 20.086 1.343 -20.834 1.00 91.69 92 GLU A N 1
ATOM 741 C CA . GLU A 1 92 ? 21.135 2.367 -20.902 1.00 91.69 92 GLU A CA 1
ATOM 742 C C . GLU A 1 92 ? 22.490 1.781 -21.341 1.00 91.69 92 GLU A C 1
ATOM 744 O O . GLU A 1 92 ? 23.185 2.369 -22.178 1.00 91.69 92 GLU A O 1
ATOM 749 N N . ILE A 1 93 ? 22.870 0.617 -20.802 1.00 90.88 93 ILE A N 1
ATOM 750 C CA . ILE A 1 93 ? 24.106 -0.086 -21.172 1.00 90.88 93 ILE A CA 1
ATOM 751 C C . ILE A 1 93 ? 24.060 -0.513 -22.641 1.00 90.88 93 ILE A C 1
ATOM 753 O O . ILE A 1 93 ? 25.023 -0.267 -23.374 1.00 90.88 93 ILE A O 1
ATOM 757 N N . HIS A 1 94 ? 22.948 -1.110 -23.081 1.00 88.50 94 HIS A N 1
ATOM 758 C CA . HIS A 1 94 ? 22.756 -1.525 -24.469 1.00 88.50 94 HIS A CA 1
ATOM 759 C C . HIS A 1 94 ? 22.874 -0.334 -25.431 1.00 88.50 94 HIS A C 1
ATOM 761 O O . HIS A 1 94 ? 23.647 -0.383 -26.391 1.00 88.50 94 HIS A O 1
ATOM 767 N N . ASN A 1 95 ? 22.202 0.777 -25.119 1.00 87.25 95 ASN A N 1
ATOM 768 C CA . ASN A 1 95 ? 22.250 2.000 -25.919 1.00 87.25 95 ASN A CA 1
ATOM 769 C C . ASN A 1 95 ? 23.671 2.588 -25.994 1.00 87.25 95 ASN A C 1
ATOM 771 O O . ASN A 1 95 ? 24.135 2.956 -27.073 1.00 87.25 95 ASN A O 1
ATOM 775 N N . LYS A 1 96 ? 24.410 2.632 -24.875 1.00 85.38 96 LYS A N 1
ATOM 776 C CA . LYS A 1 96 ? 25.809 3.105 -24.852 1.00 85.38 96 LYS A CA 1
ATOM 777 C C . LYS A 1 96 ? 26.746 2.221 -25.676 1.00 85.38 96 LYS A C 1
ATOM 779 O O . LYS A 1 96 ? 27.653 2.745 -26.322 1.00 85.38 96 LYS A O 1
ATOM 784 N N . ALA A 1 97 ? 26.549 0.903 -25.654 1.00 83.69 97 ALA A N 1
ATOM 785 C CA . ALA A 1 97 ? 27.325 -0.028 -26.469 1.00 83.69 97 ALA A CA 1
ATOM 786 C C . ALA A 1 97 ? 27.054 0.177 -27.968 1.00 83.69 97 ALA A C 1
ATOM 788 O O . ALA A 1 97 ? 28.002 0.252 -28.747 1.00 83.69 97 ALA A O 1
ATOM 789 N N . ALA A 1 98 ? 25.787 0.357 -28.356 1.00 79.50 98 ALA A N 1
ATOM 790 C CA . ALA A 1 98 ? 25.399 0.643 -29.736 1.00 79.50 98 ALA A CA 1
ATOM 791 C C . ALA A 1 98 ? 26.010 1.958 -30.256 1.00 79.50 98 ALA A C 1
ATOM 793 O O . ALA A 1 98 ? 26.547 1.991 -31.360 1.00 79.50 98 ALA A O 1
ATOM 794 N N . VAL A 1 99 ? 26.015 3.018 -29.438 1.00 75.81 99 VAL A N 1
ATOM 795 C CA . VAL A 1 99 ? 26.636 4.310 -29.790 1.00 75.81 99 VAL A CA 1
ATOM 796 C C . VAL A 1 99 ? 28.152 4.189 -29.970 1.00 75.81 99 VAL A C 1
ATOM 798 O O . VAL A 1 99 ? 28.708 4.788 -30.881 1.00 75.81 99 VAL A O 1
ATOM 801 N N . ARG A 1 100 ? 28.838 3.399 -29.134 1.00 72.38 100 ARG A N 1
ATOM 802 C CA . ARG A 1 100 ? 30.293 3.178 -29.247 1.00 72.38 100 ARG A CA 1
ATOM 803 C C . ARG A 1 100 ? 30.691 2.308 -30.441 1.00 72.38 100 ARG A C 1
ATOM 805 O O . ARG A 1 100 ? 31.821 2.413 -30.902 1.00 72.38 100 ARG A O 1
ATOM 812 N N . ALA A 1 101 ? 29.797 1.435 -30.896 1.00 66.88 101 ALA A N 1
ATOM 813 C CA . ALA A 1 101 ? 30.016 0.558 -32.042 1.00 66.88 101 ALA A CA 1
ATOM 814 C C . ALA A 1 101 ? 29.659 1.217 -33.387 1.00 66.88 101 ALA A C 1
ATOM 816 O O . ALA A 1 101 ? 29.949 0.638 -34.433 1.00 66.88 101 ALA A O 1
ATOM 817 N N . ALA A 1 102 ? 29.043 2.406 -33.378 1.00 58.94 102 ALA A N 1
ATOM 818 C CA . ALA A 1 102 ? 28.784 3.174 -34.588 1.00 58.94 102 ALA A CA 1
ATOM 819 C C . ALA A 1 102 ? 30.119 3.680 -35.176 1.00 58.94 102 ALA A C 1
ATOM 821 O O . ALA A 1 102 ? 30.843 4.416 -34.501 1.00 58.94 102 ALA A O 1
ATOM 822 N N . PRO A 1 103 ? 30.487 3.286 -36.407 1.00 59.09 103 PRO A N 1
ATOM 823 C CA . PRO A 1 103 ? 31.726 3.737 -37.017 1.00 59.09 103 PRO A CA 1
ATOM 824 C C . PRO A 1 103 ? 31.576 5.189 -37.495 1.00 59.09 103 PRO A C 1
ATOM 826 O O . PRO A 1 103 ? 30.718 5.477 -38.324 1.00 59.09 103 PRO A O 1
ATOM 829 N N . GLY A 1 104 ? 32.452 6.074 -37.007 1.00 63.66 104 GLY A N 1
ATOM 830 C CA . GLY A 1 104 ? 32.690 7.406 -37.576 1.00 63.66 104 GLY A CA 1
ATOM 831 C C . GLY A 1 104 ? 32.084 8.581 -36.802 1.00 63.66 104 GLY A C 1
ATOM 832 O O . GLY A 1 104 ? 30.920 8.928 -36.993 1.00 63.66 104 GLY A O 1
ATOM 833 N N . ALA A 1 105 ? 32.927 9.241 -36.007 1.00 50.59 105 ALA A N 1
ATOM 834 C CA . ALA A 1 105 ? 32.939 10.695 -35.857 1.00 50.59 105 ALA A CA 1
ATOM 835 C C . ALA A 1 105 ? 34.307 11.187 -36.342 1.00 50.59 105 ALA A C 1
ATOM 837 O O . ALA A 1 105 ? 35.297 10.472 -36.055 1.00 50.59 105 ALA A O 1
#

Radius of gyration: 19.39 Å; chains: 1; bounding box: 47×26×59 Å

Foldseek 3Di:
DPPPQCLVLQLVLLPDPVPPDPRPCSVVLVVLVVCLVPPPQDDDPGDPSVVVNVVSLLVNLVPDPDPPRPRPCSVVNVVVVVVVV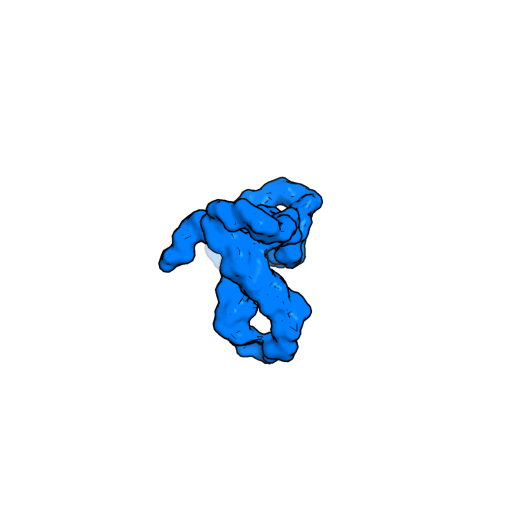VVVVVVVVVVVVVVVPDPDD

pLDDT: mean 86.08, std 11.97, range [43.56, 96.0]

Secondary structure (DSSP, 8-state):
---HHHHHHHHHHTT---TT--STTHHHHHHHHHHHHH----SSS--HHHHHHHHHHHHHHHH---TT--STTHHHHHHHHHHHHHHHHHHHHHHHHHHHHS---

InterPro domains:
  IPR000197 Zinc finger, TAZ-type [PF02135] (7-74)
  IPR000197 Zinc finger, TAZ-type [PS50134] (1-77)
  IPR000197 Zinc finger, TAZ-type [SM00551] (3-75)
  IPR013178 Histone acetyltransferase Rtt109/CBP [PTHR13808] (6-91)
  IPR035898 TAZ domain superfamily [G3DSA:1.20.1020.10] (4-103)
  IPR035898 TAZ domain superfamily [SSF57933] (6-79)